Protein AF-A0A356W4L5-F1 (afdb_monomer_lite)

InterPro domains:
  IPR029062 Class I glutamine amidotransferase-like [G3DSA:3.40.50.880] (1-57)

Organism: NCBI:txid1280948

Foldseek 3Di:
DAAAEDEPVCLVVCVVVVCNVVDDPSYHYDHDPCVVVVNVVVCVVVHDCVCVVVVPPPD

Sequence (59 aa):
CKFIGYVDTAGPLMEKAGIWDDKDEGCIVLSKAGDASDFVKSLAKLRHWNREPMVDLDG

Structure (mmCIF, N/CA/C/O backbone):
data_AF-A0A356W4L5-F1
#
_entry.id   AF-A0A356W4L5-F1
#
loop_
_atom_site.group_PDB
_atom_site.id
_atom_site.type_symbol
_atom_site.label_atom_id
_atom_site.label_alt_id
_atom_site.label_comp_id
_atom_site.label_asym_id
_atom_site.label_entity_id
_atom_site.label_seq_id
_atom_site.pdbx_PDB_ins_code
_atom_site.Cartn_x
_atom_site.Cartn_y
_atom_site.Cartn_z
_atom_site.occupancy
_atom_site.B_iso_or_equiv
_atom_site.auth_seq_id
_atom_site.auth_comp_id
_atom_site.auth_asym_id
_atom_site.auth_atom_id
_atom_site.pdbx_PDB_model_num
ATOM 1 N N . CYS A 1 1 ? 8.108 4.424 -5.772 1.00 92.19 1 CYS A N 1
ATOM 2 C CA . CYS A 1 1 ? 8.369 4.079 -4.351 1.00 92.19 1 CYS A CA 1
ATOM 3 C C . CYS A 1 1 ? 7.215 4.429 -3.381 1.00 92.19 1 CYS A C 1
ATOM 5 O O . CYS A 1 1 ? 7.480 4.874 -2.270 1.00 92.19 1 CYS A O 1
ATOM 7 N N . LYS A 1 2 ? 5.929 4.253 -3.739 1.00 93.81 2 LYS A N 1
ATOM 8 C CA . LYS A 1 2 ? 4.791 4.453 -2.803 1.00 93.81 2 LYS A CA 1
ATOM 9 C C . LYS A 1 2 ? 4.414 3.125 -2.131 1.00 93.81 2 LYS A C 1
ATOM 11 O O . LYS A 1 2 ? 4.682 2.080 -2.720 1.00 93.81 2 LYS A O 1
ATOM 16 N N . PHE A 1 3 ? 3.772 3.182 -0.964 1.00 97.62 3 PHE A N 1
ATOM 17 C CA . PHE A 1 3 ? 3.022 2.050 -0.404 1.00 97.62 3 PHE A CA 1
ATOM 18 C C . PHE A 1 3 ? 1.658 1.928 -1.099 1.00 97.62 3 PHE A C 1
ATOM 20 O O . PHE A 1 3 ? 1.087 2.940 -1.513 1.00 97.62 3 PHE A O 1
ATOM 27 N N . ILE A 1 4 ? 1.139 0.708 -1.221 1.00 97.31 4 ILE A N 1
ATOM 28 C CA . ILE A 1 4 ? -0.157 0.395 -1.835 1.00 97.31 4 ILE A CA 1
ATOM 29 C C . ILE A 1 4 ? -0.943 -0.466 -0.849 1.00 97.31 4 ILE A C 1
ATOM 31 O O . ILE A 1 4 ? -0.548 -1.590 -0.564 1.00 97.31 4 ILE A O 1
ATOM 35 N N . GLY A 1 5 ? -2.049 0.064 -0.331 1.00 97.69 5 GLY A N 1
ATOM 36 C CA . GLY A 1 5 ? -3.037 -0.716 0.411 1.00 97.69 5 GLY A CA 1
ATOM 37 C C . GLY A 1 5 ? -4.086 -1.256 -0.557 1.00 97.69 5 GLY A C 1
ATOM 38 O O . GLY A 1 5 ? -4.588 -0.486 -1.379 1.00 97.69 5 GLY A O 1
ATOM 39 N N . TYR A 1 6 ? -4.416 -2.544 -0.488 1.00 97.81 6 TYR A N 1
ATOM 40 C CA . TYR A 1 6 ? -5.402 -3.162 -1.379 1.00 97.81 6 TYR A CA 1
ATOM 41 C C . TYR A 1 6 ? -6.291 -4.167 -0.648 1.00 97.81 6 TYR A C 1
ATOM 43 O O . TYR A 1 6 ? -5.902 -4.734 0.364 1.00 97.81 6 TYR A O 1
ATOM 51 N N . VAL A 1 7 ? -7.489 -4.396 -1.176 1.00 97.56 7 VAL A N 1
ATOM 52 C CA . VAL A 1 7 ? -8.383 -5.489 -0.765 1.00 97.56 7 VAL A CA 1
ATOM 53 C C . VAL A 1 7 ? -8.316 -6.599 -1.815 1.00 97.56 7 VAL A C 1
ATOM 55 O O . VAL A 1 7 ? -8.054 -6.303 -2.981 1.00 97.56 7 VAL A O 1
ATOM 58 N N . ASP A 1 8 ? -8.601 -7.852 -1.456 1.00 95.25 8 ASP A N 1
ATOM 59 C CA . ASP A 1 8 ? -8.507 -8.990 -2.394 1.00 95.25 8 ASP A CA 1
ATOM 60 C C . ASP A 1 8 ? -9.353 -8.801 -3.661 1.00 95.25 8 ASP A C 1
ATOM 62 O O . ASP A 1 8 ? -8.945 -9.163 -4.764 1.00 95.25 8 ASP A O 1
ATOM 66 N N . THR A 1 9 ? -10.512 -8.150 -3.538 1.00 97.38 9 THR A N 1
ATOM 67 C CA . THR A 1 9 ? -11.402 -7.864 -4.674 1.00 97.38 9 THR A CA 1
ATOM 68 C C . THR A 1 9 ? -10.824 -6.854 -5.671 1.00 97.38 9 THR A C 1
ATOM 70 O O . THR A 1 9 ? -11.347 -6.730 -6.777 1.00 97.38 9 THR A O 1
ATOM 73 N N . ALA A 1 10 ? -9.730 -6.164 -5.331 1.00 97.56 10 ALA A N 1
ATOM 74 C CA . ALA A 1 10 ? -8.978 -5.317 -6.252 1.00 97.56 10 ALA A CA 1
ATOM 75 C C . ALA A 1 10 ? -8.004 -6.112 -7.145 1.00 97.56 10 ALA A C 1
ATOM 77 O O . ALA A 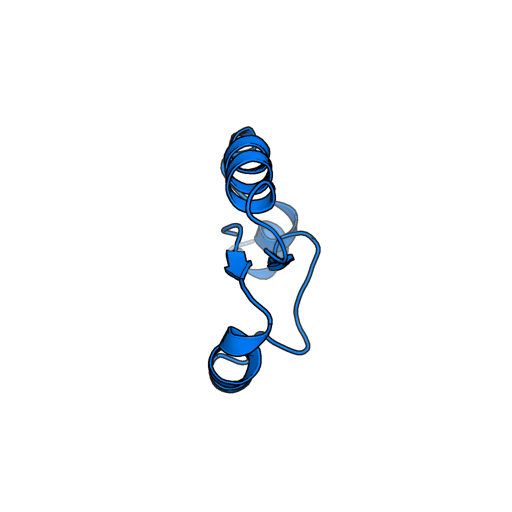1 10 ? -7.391 -5.517 -8.032 1.00 97.56 10 ALA A O 1
ATOM 78 N N . GLY A 1 11 ? -7.877 -7.433 -6.954 1.00 96.50 11 GLY A N 1
ATOM 79 C CA . GLY A 1 11 ? -6.994 -8.313 -7.730 1.00 96.50 11 GLY A CA 1
ATOM 80 C C . GLY A 1 11 ? -7.041 -8.073 -9.245 1.00 96.50 11 GLY A C 1
ATOM 81 O O . GLY A 1 11 ? -6.000 -7.751 -9.816 1.00 96.50 11 GLY A O 1
ATOM 82 N N . PRO A 1 12 ? -8.222 -8.069 -9.900 1.00 98.00 12 PRO A N 1
ATOM 83 C CA . PRO A 1 12 ? -8.313 -7.828 -11.343 1.00 98.00 12 PRO A CA 1
ATOM 84 C C . PRO A 1 12 ? -7.744 -6.472 -11.795 1.00 98.00 12 PRO A C 1
ATOM 86 O O . PRO A 1 12 ? -7.181 -6.360 -12.883 1.00 98.00 12 PRO A O 1
ATOM 89 N N . LEU A 1 13 ? -7.861 -5.426 -10.968 1.00 98.00 13 LEU A N 1
ATOM 90 C CA . LEU A 1 13 ? -7.265 -4.118 -11.257 1.00 98.00 13 LEU A CA 1
ATOM 91 C C . LEU A 1 13 ? -5.736 -4.186 -11.165 1.00 98.00 13 LEU A C 1
ATOM 93 O O . LEU A 1 13 ? -5.041 -3.636 -12.017 1.00 98.00 13 LEU A O 1
ATOM 97 N N . MET A 1 14 ? -5.218 -4.868 -10.145 1.00 97.69 14 MET A N 1
ATOM 98 C CA . MET A 1 14 ? -3.781 -5.041 -9.928 1.00 97.69 14 MET A CA 1
ATOM 99 C C . MET A 1 14 ? -3.131 -5.906 -11.013 1.00 97.69 14 MET A C 1
ATOM 101 O O . MET A 1 14 ? -2.034 -5.585 -11.465 1.00 97.69 14 MET A O 1
ATOM 105 N N . GLU A 1 15 ? -3.819 -6.952 -11.475 1.00 97.81 15 GLU A N 1
ATOM 106 C CA . GLU A 1 15 ? -3.396 -7.774 -12.615 1.00 97.81 15 GLU A CA 1
ATOM 107 C C . GLU A 1 15 ? -3.288 -6.926 -13.885 1.00 97.81 15 GLU A C 1
ATOM 109 O O . GLU A 1 15 ? -2.263 -6.942 -14.561 1.00 97.81 15 GLU A O 1
ATOM 114 N N . LYS A 1 16 ? -4.312 -6.116 -14.191 1.00 97.88 16 LYS A N 1
ATOM 115 C CA . LYS A 1 16 ? -4.288 -5.218 -15.358 1.00 97.88 16 LYS A CA 1
ATOM 116 C C . 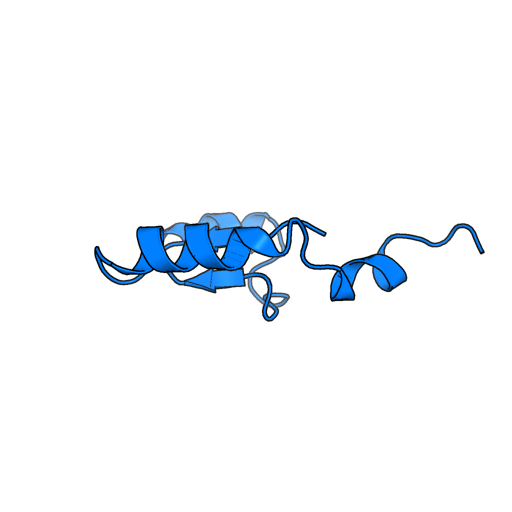LYS A 1 16 ? -3.230 -4.125 -15.259 1.00 97.88 16 LYS A C 1
ATOM 118 O O . LYS A 1 16 ? -2.710 -3.706 -16.288 1.00 97.88 16 LYS A O 1
ATOM 123 N N . ALA A 1 17 ? -2.912 -3.681 -14.049 1.00 96.00 17 ALA A N 1
ATOM 124 C CA . ALA A 1 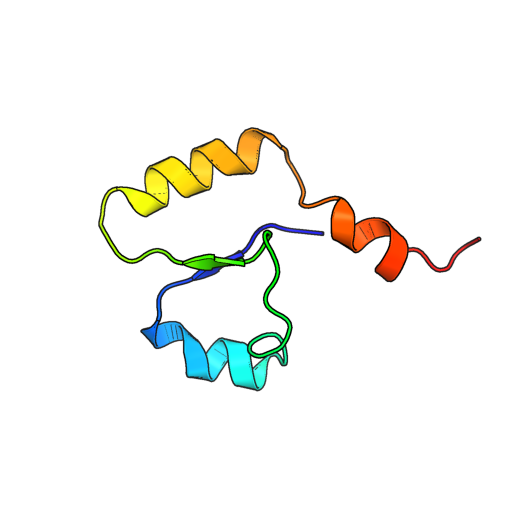17 ? -1.820 -2.751 -13.797 1.00 96.00 17 ALA A CA 1
ATOM 125 C C . ALA A 1 17 ? -0.431 -3.420 -13.843 1.00 96.00 17 ALA A C 1
ATOM 127 O O . ALA A 1 17 ? 0.567 -2.713 -13.731 1.00 96.00 17 ALA A O 1
ATOM 128 N N . GLY A 1 18 ? -0.355 -4.749 -13.996 1.00 95.25 18 GLY A N 1
ATOM 129 C CA . GLY A 1 18 ? 0.901 -5.498 -14.049 1.00 95.25 18 GLY A CA 1
ATOM 130 C C . GLY A 1 18 ? 1.624 -5.609 -12.707 1.00 95.25 18 GLY A C 1
ATOM 131 O O . GLY A 1 18 ? 2.797 -5.936 -12.690 1.00 95.25 18 GLY A O 1
ATOM 132 N N . ILE A 1 19 ? 0.953 -5.330 -11.585 1.00 94.50 19 ILE A N 1
ATOM 133 C CA . ILE A 1 19 ? 1.579 -5.323 -10.250 1.00 94.50 19 ILE A CA 1
ATOM 134 C C . ILE A 1 19 ? 1.196 -6.535 -9.399 1.00 94.50 19 ILE A C 1
ATOM 136 O O . ILE A 1 19 ? 1.603 -6.618 -8.244 1.00 94.50 19 ILE A O 1
ATOM 140 N N . TRP A 1 20 ? 0.336 -7.427 -9.906 1.00 95.25 20 TRP A N 1
ATOM 141 C CA . TRP A 1 20 ? -0.186 -8.535 -9.108 1.00 95.25 20 TRP A CA 1
ATOM 142 C C . TRP A 1 20 ? 0.898 -9.552 -8.754 1.00 95.25 20 TRP A C 1
ATOM 144 O O . TRP A 1 20 ? 1.041 -9.886 -7.581 1.00 95.25 20 TRP A O 1
ATOM 154 N N . ASP A 1 21 ? 1.681 -10.012 -9.720 1.00 95.31 21 ASP A N 1
ATOM 155 C CA . ASP A 1 21 ? 2.754 -10.972 -9.441 1.00 95.31 21 ASP A CA 1
ATOM 156 C C . ASP A 1 21 ? 4.008 -10.285 -8.866 1.00 95.31 21 ASP A C 1
ATOM 158 O O . ASP A 1 21 ? 4.768 -10.911 -8.134 1.00 95.31 21 ASP A O 1
ATOM 162 N N . ASP A 1 22 ? 4.139 -8.970 -9.073 1.00 92.81 22 ASP A N 1
ATOM 163 C CA . ASP A 1 22 ? 5.255 -8.131 -8.605 1.00 92.81 22 ASP A CA 1
ATOM 164 C C . ASP A 1 22 ? 4.987 -7.450 -7.244 1.00 92.81 22 ASP A C 1
ATOM 166 O O . ASP A 1 22 ? 5.615 -6.448 -6.886 1.00 92.81 22 ASP A O 1
ATOM 170 N N . LYS A 1 23 ? 4.018 -7.944 -6.461 1.00 94.94 23 LYS A N 1
ATOM 171 C CA . LYS A 1 23 ? 3.769 -7.421 -5.107 1.00 94.94 23 LYS A CA 1
ATOM 172 C C . LYS A 1 23 ? 4.994 -7.664 -4.214 1.00 94.94 23 LYS A C 1
ATOM 174 O O . LYS A 1 23 ? 5.449 -8.793 -4.079 1.00 94.94 23 LYS A O 1
ATOM 179 N N . ASP A 1 24 ? 5.441 -6.621 -3.521 1.00 95.19 24 ASP A N 1
ATOM 180 C CA . ASP A 1 24 ? 6.510 -6.674 -2.511 1.00 95.19 24 ASP A CA 1
ATOM 181 C C . ASP A 1 24 ? 5.995 -6.199 -1.135 1.00 95.19 24 ASP A C 1
ATOM 183 O O . ASP A 1 24 ? 4.790 -6.010 -0.938 1.00 95.19 24 ASP A O 1
ATOM 187 N N . GLU A 1 25 ? 6.889 -5.951 -0.171 1.00 95.44 25 GLU A N 1
ATOM 188 C CA . GLU A 1 25 ? 6.522 -5.499 1.180 1.00 95.44 25 GLU A CA 1
ATOM 189 C C . GLU A 1 25 ? 5.860 -4.106 1.212 1.00 95.44 25 GLU A C 1
ATOM 191 O O . GLU A 1 25 ? 5.322 -3.683 2.238 1.00 95.44 25 GLU A O 1
ATOM 196 N N . GLY A 1 26 ? 5.900 -3.364 0.105 1.00 95.88 26 GLY A N 1
ATOM 197 C CA . GLY A 1 26 ? 5.165 -2.124 -0.104 1.00 95.88 26 GLY A CA 1
ATOM 198 C C . GLY A 1 26 ? 3.695 -2.322 -0.496 1.00 95.88 26 GLY A C 1
ATOM 199 O O . GLY A 1 26 ? 2.948 -1.341 -0.473 1.00 95.88 26 GLY A O 1
ATOM 200 N N . CYS A 1 27 ? 3.269 -3.542 -0.845 1.00 97.25 27 CYS A N 1
ATOM 201 C CA . CYS A 1 27 ? 1.892 -3.907 -1.189 1.00 97.25 27 CYS A CA 1
ATOM 202 C C . CYS A 1 27 ? 1.211 -4.630 -0.012 1.00 97.25 27 CYS A C 1
ATOM 204 O O . CYS A 1 27 ? 1.445 -5.809 0.236 1.00 97.25 27 CYS A O 1
ATOM 206 N N . ILE A 1 28 ? 0.330 -3.932 0.705 1.00 97.44 28 ILE A N 1
ATOM 207 C CA . ILE A 1 28 ? -0.244 -4.375 1.981 1.00 97.44 28 ILE A CA 1
ATOM 208 C C . ILE A 1 28 ? -1.728 -4.712 1.797 1.00 97.44 28 ILE A C 1
ATOM 210 O O . ILE A 1 28 ? -2.509 -3.865 1.360 1.00 97.44 28 ILE A O 1
ATOM 214 N N . VAL A 1 29 ? -2.120 -5.939 2.150 1.00 97.56 29 VAL A N 1
ATOM 215 C CA . VAL A 1 29 ? -3.525 -6.365 2.096 1.00 97.56 29 VAL A CA 1
ATOM 216 C C . VAL A 1 29 ? -4.320 -5.776 3.267 1.00 97.56 29 VAL A C 1
ATOM 218 O O . VAL A 1 29 ? -3.837 -5.724 4.397 1.00 97.56 29 VAL A O 1
ATOM 221 N N . LEU A 1 30 ? -5.545 -5.336 2.995 1.00 98.25 30 LEU A N 1
ATOM 222 C CA . LEU A 1 30 ? -6.493 -4.760 3.943 1.00 98.25 30 LEU A CA 1
ATOM 223 C C . LEU A 1 30 ? -7.710 -5.690 4.023 1.00 98.25 30 LEU A C 1
ATOM 225 O O . LEU A 1 30 ? -8.658 -5.580 3.254 1.00 98.25 30 LEU A O 1
ATOM 229 N N . SER A 1 31 ? -7.664 -6.651 4.935 1.00 97.19 31 SER A N 1
ATOM 230 C CA . SER A 1 31 ? -8.635 -7.748 5.061 1.00 97.19 31 SER A CA 1
ATOM 231 C C . SER A 1 31 ? -9.710 -7.506 6.127 1.00 97.19 31 SER A C 1
ATOM 233 O O . SER A 1 31 ? -10.780 -8.113 6.091 1.00 97.19 31 SER A O 1
ATOM 235 N N . LYS A 1 32 ? -9.444 -6.614 7.087 1.00 96.88 32 LYS A N 1
ATOM 236 C CA . LYS A 1 32 ? -10.343 -6.290 8.205 1.00 96.88 32 LYS A CA 1
ATOM 237 C C . LYS A 1 32 ? -10.335 -4.797 8.520 1.00 96.88 32 LYS A C 1
ATOM 239 O O . LYS A 1 32 ? -9.408 -4.071 8.174 1.00 96.88 32 LYS A O 1
ATOM 244 N N . ALA A 1 33 ? -11.349 -4.348 9.259 1.00 92.81 33 ALA A N 1
ATOM 245 C CA . ALA A 1 33 ? -11.553 -2.936 9.596 1.00 92.81 33 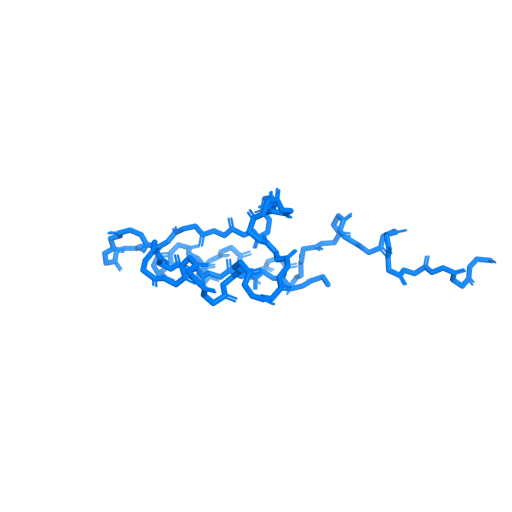ALA A CA 1
ATOM 246 C C . ALA A 1 33 ? -10.331 -2.246 10.246 1.00 92.81 33 ALA A C 1
ATOM 248 O O . ALA A 1 33 ? -10.110 -1.058 10.024 1.00 92.81 33 ALA A O 1
ATOM 249 N N . GLY A 1 34 ? -9.525 -2.978 11.025 1.00 95.81 34 GLY A N 1
ATOM 250 C CA . GLY A 1 34 ? -8.325 -2.436 11.678 1.00 95.81 34 GLY A CA 1
ATOM 251 C C . GLY A 1 34 ? -7.148 -2.169 10.734 1.00 95.81 34 GLY A C 1
ATOM 252 O O . GLY A 1 34 ? -6.329 -1.294 11.018 1.00 95.81 34 GLY A O 1
ATOM 253 N N . ASP A 1 35 ? -7.092 -2.852 9.590 1.00 97.88 35 ASP A N 1
ATOM 254 C CA . ASP A 1 35 ? -5.917 -2.835 8.713 1.00 97.88 35 ASP A CA 1
ATOM 255 C C . ASP A 1 35 ? -5.692 -1.457 8.090 1.00 97.88 35 ASP A C 1
ATOM 257 O O . ASP A 1 35 ? -4.554 -1.053 7.873 1.00 97.88 35 ASP A O 1
ATOM 261 N N . ALA A 1 36 ? -6.759 -0.682 7.869 1.00 96.62 36 ALA A N 1
ATOM 262 C CA . ALA A 1 36 ? -6.638 0.689 7.381 1.00 96.62 36 ALA A CA 1
ATOM 263 C C . ALA A 1 36 ? -5.849 1.582 8.358 1.00 96.62 36 ALA A C 1
ATOM 265 O O . ALA A 1 36 ? -5.021 2.386 7.930 1.00 96.62 36 ALA A O 1
ATOM 2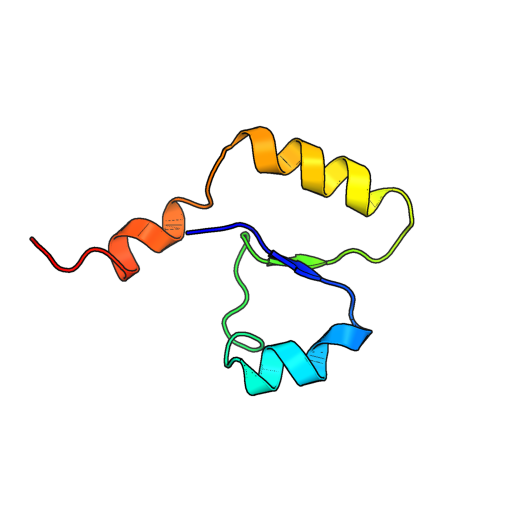66 N N . SER A 1 37 ? -6.061 1.426 9.671 1.00 97.75 37 SER A N 1
ATOM 267 C CA . SER A 1 37 ? -5.314 2.184 10.683 1.00 97.75 37 SER A CA 1
ATOM 268 C C . SER A 1 37 ? -3.843 1.773 10.704 1.00 97.75 37 SER A C 1
ATOM 270 O O . SER A 1 37 ? -2.959 2.631 10.735 1.00 97.75 37 SER A O 1
ATOM 272 N N . ASP A 1 38 ? -3.571 0.471 10.646 1.00 97.25 38 ASP A N 1
ATOM 273 C CA . ASP A 1 38 ? -2.205 -0.052 10.663 1.00 97.25 38 ASP A CA 1
ATOM 274 C C . ASP A 1 38 ? -1.442 0.289 9.375 1.00 97.25 38 ASP A C 1
ATOM 276 O O . ASP A 1 38 ? -0.265 0.656 9.427 1.00 97.25 38 ASP A O 1
ATOM 280 N N . PHE A 1 39 ? -2.130 0.302 8.231 1.00 97.62 39 PHE A N 1
ATOM 281 C CA . PHE A 1 39 ? -1.588 0.792 6.970 1.00 97.62 39 PHE A CA 1
ATOM 282 C C . PHE A 1 39 ? -1.171 2.259 7.077 1.00 97.62 39 PHE A C 1
ATOM 284 O O . PHE A 1 39 ? -0.025 2.579 6.771 1.00 97.62 39 PHE A O 1
ATOM 291 N N . VAL A 1 40 ? -2.037 3.142 7.588 1.00 97.25 40 VAL A N 1
ATOM 292 C CA . VAL A 1 40 ? -1.699 4.564 7.781 1.00 97.25 40 VAL A CA 1
ATOM 293 C C . VAL A 1 40 ? -0.493 4.734 8.709 1.00 97.25 40 VA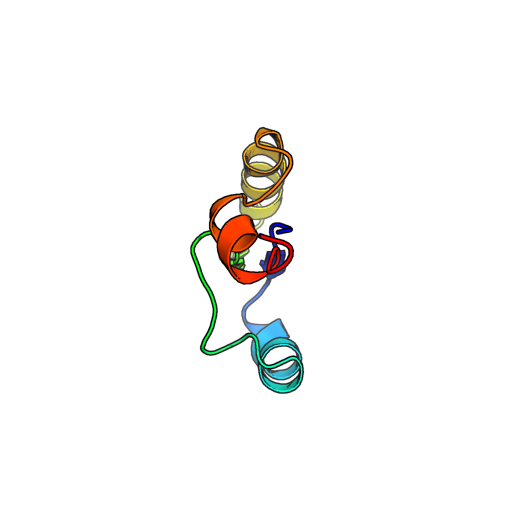L A C 1
ATOM 295 O O . VAL A 1 40 ? 0.380 5.550 8.419 1.00 97.25 40 VAL A O 1
ATOM 298 N N . LYS A 1 41 ? -0.369 3.932 9.775 1.00 96.62 41 LYS A N 1
ATOM 299 C CA . LYS A 1 41 ? 0.830 3.947 10.636 1.00 96.62 41 LYS A CA 1
ATOM 300 C C . LYS A 1 41 ? 2.094 3.561 9.864 1.00 96.62 41 LYS A C 1
ATOM 302 O O . LYS A 1 41 ? 3.137 4.180 10.065 1.00 96.62 41 LYS A O 1
ATOM 307 N N . SER A 1 42 ? 2.018 2.584 8.956 1.00 94.12 42 SER A N 1
ATOM 308 C CA . SER A 1 42 ? 3.165 2.200 8.118 1.00 94.12 42 SER A CA 1
ATOM 309 C C . SER A 1 42 ? 3.645 3.335 7.201 1.00 94.12 42 SER A C 1
ATOM 311 O O . SER A 1 42 ? 4.844 3.430 6.924 1.00 94.12 42 SER A O 1
ATOM 313 N N . LEU A 1 43 ? 2.746 4.255 6.815 1.00 97.06 43 LEU A N 1
ATOM 314 C CA . LEU A 1 43 ? 3.068 5.425 5.990 1.00 97.06 43 LEU A CA 1
ATOM 315 C C . LEU A 1 43 ? 3.950 6.455 6.710 1.00 97.06 43 LEU A C 1
ATOM 317 O O . LEU A 1 43 ? 4.485 7.339 6.046 1.00 97.06 43 LEU A O 1
ATOM 321 N N . ALA A 1 44 ? 4.178 6.335 8.025 1.00 96.12 44 ALA A N 1
ATOM 322 C CA . ALA A 1 44 ? 5.143 7.169 8.752 1.00 96.12 44 ALA A CA 1
ATOM 323 C C . ALA A 1 44 ? 6.573 7.063 8.181 1.00 96.12 44 ALA A C 1
ATOM 325 O O . ALA A 1 44 ? 7.380 7.972 8.346 1.00 96.12 44 ALA A O 1
ATOM 326 N N . LYS A 1 45 ? 6.870 5.983 7.443 1.00 94.75 45 LYS A N 1
ATOM 327 C CA . LYS A 1 45 ? 8.114 5.803 6.674 1.00 94.75 45 LYS A CA 1
ATOM 328 C C . LYS A 1 45 ? 8.190 6.680 5.411 1.00 94.75 45 LYS A C 1
ATOM 330 O O . LYS A 1 45 ? 9.215 6.684 4.734 1.00 94.75 45 LYS A O 1
ATOM 335 N N . LEU A 1 46 ? 7.116 7.408 5.086 1.00 95.38 46 LEU A N 1
ATOM 336 C CA . LEU A 1 46 ? 6.884 8.274 3.920 1.00 95.38 46 LEU A CA 1
ATOM 337 C C . LEU A 1 46 ? 6.848 7.547 2.567 1.00 95.38 46 LEU A C 1
ATOM 339 O O . LEU A 1 46 ? 5.931 7.765 1.774 1.00 95.38 46 LEU A O 1
ATOM 343 N N . ARG A 1 47 ? 7.829 6.688 2.282 1.00 95.31 47 ARG A N 1
ATOM 344 C CA . ARG A 1 47 ? 7.966 5.945 1.023 1.00 95.31 47 ARG A CA 1
ATOM 345 C C . ARG A 1 47 ? 8.484 4.531 1.268 1.00 95.31 47 ARG A C 1
ATOM 347 O O . ARG A 1 47 ? 9.064 4.232 2.307 1.00 95.31 47 ARG A O 1
ATOM 354 N N . HIS A 1 48 ? 8.280 3.666 0.280 1.00 94.81 48 HIS A N 1
ATOM 355 C CA . HIS A 1 48 ? 8.897 2.345 0.228 1.00 94.81 48 HIS A CA 1
ATOM 356 C C . HIS A 1 48 ? 10.186 2.444 -0.601 1.00 94.81 48 HIS A C 1
ATOM 358 O O . HIS A 1 48 ? 10.161 2.299 -1.826 1.00 94.81 48 HIS A O 1
ATOM 364 N N . TRP A 1 49 ? 11.283 2.790 0.074 1.00 92.69 49 TRP A N 1
ATOM 365 C CA . TRP A 1 49 ? 12.570 3.138 -0.540 1.00 92.69 49 TRP A CA 1
ATOM 366 C C . TRP A 1 49 ? 13.294 1.963 -1.206 1.00 92.69 49 TRP A C 1
ATOM 368 O O . TRP A 1 49 ? 14.083 2.197 -2.108 1.00 92.69 49 TRP A O 1
ATOM 378 N N . ASN A 1 50 ? 12.971 0.707 -0.877 1.00 91.88 50 ASN A N 1
ATOM 379 C CA . ASN A 1 50 ? 13.607 -0.457 -1.517 1.00 91.88 50 ASN A CA 1
ATOM 380 C C . ASN A 1 50 ? 13.388 -0.506 -3.044 1.00 91.88 50 ASN A C 1
ATOM 382 O O . ASN A 1 50 ? 14.175 -1.125 -3.749 1.00 91.88 50 ASN A O 1
ATOM 386 N N . ARG A 1 51 ? 12.349 0.170 -3.562 1.00 92.56 51 ARG A N 1
ATOM 387 C CA . ARG A 1 51 ? 12.090 0.322 -5.007 1.00 92.56 51 ARG A CA 1
ATOM 388 C C . ARG A 1 51 ? 12.926 1.421 -5.672 1.00 92.56 51 ARG A C 1
ATOM 390 O O . ARG A 1 51 ? 12.933 1.498 -6.892 1.00 92.56 51 ARG A O 1
ATOM 397 N N . GLU A 1 52 ? 13.562 2.310 -4.910 1.00 90.88 52 GLU A N 1
ATOM 398 C CA . GLU A 1 52 ? 14.286 3.467 -5.459 1.00 90.88 52 GLU A CA 1
ATOM 399 C C . GLU A 1 52 ? 15.450 3.062 -6.373 1.00 90.88 52 GLU A C 1
ATOM 401 O O . GLU A 1 52 ? 15.466 3.546 -7.503 1.00 90.88 52 GLU A O 1
ATOM 406 N N . PRO A 1 53 ? 16.315 2.091 -6.009 1.00 88.38 53 PRO A N 1
ATOM 407 C CA . PRO A 1 53 ? 17.395 1.645 -6.894 1.00 88.38 53 PRO A CA 1
ATOM 408 C C . PRO A 1 53 ? 16.921 1.000 -8.207 1.00 88.38 53 PRO A C 1
ATOM 410 O O . PRO A 1 53 ? 17.715 0.819 -9.119 1.00 88.38 53 PRO A O 1
ATOM 413 N N . MET A 1 54 ? 15.646 0.603 -8.302 1.00 80.94 54 MET A N 1
ATOM 414 C CA . MET A 1 54 ? 15.063 0.018 -9.520 1.00 80.94 54 MET A CA 1
ATOM 415 C C . MET A 1 54 ? 14.479 1.080 -10.464 1.00 80.94 54 MET A C 1
ATOM 417 O O . MET A 1 54 ? 14.107 0.761 -11.589 1.00 80.94 54 MET A O 1
ATOM 421 N N . VAL A 1 55 ? 14.318 2.315 -9.981 1.00 74.75 55 VAL A N 1
ATOM 422 C CA . VAL A 1 55 ? 13.656 3.419 -10.692 1.00 74.75 55 VAL A CA 1
ATOM 423 C C . VAL A 1 55 ? 14.650 4.519 -11.052 1.00 74.75 55 VAL A C 1
ATOM 425 O O . VAL A 1 55 ? 14.460 5.181 -12.068 1.00 74.75 55 VAL A O 1
ATOM 428 N N . ASP A 1 56 ? 15.691 4.708 -10.241 1.00 64.62 56 ASP A N 1
ATOM 429 C CA . ASP A 1 56 ? 16.762 5.659 -10.515 1.00 64.62 56 ASP A CA 1
ATOM 430 C C . ASP A 1 56 ? 17.879 4.986 -11.328 1.00 64.62 56 ASP A C 1
ATOM 432 O O . ASP A 1 56 ? 18.709 4.250 -10.793 1.00 64.62 56 ASP A O 1
ATOM 436 N N . LEU A 1 57 ? 17.834 5.187 -12.647 1.00 62.66 57 LEU A N 1
ATOM 437 C CA . LEU A 1 57 ? 18.841 4.718 -13.603 1.00 62.66 57 LEU A CA 1
ATOM 438 C C . LEU A 1 57 ? 19.869 5.810 -13.947 1.00 62.66 57 LEU A C 1
ATOM 440 O O . LEU A 1 57 ? 20.727 5.566 -14.792 1.00 62.66 57 LEU A O 1
ATOM 444 N N . ASP A 1 58 ? 19.806 6.985 -13.313 1.00 64.19 58 ASP A N 1
ATOM 445 C CA . ASP A 1 58 ? 20.603 8.161 -13.693 1.00 64.19 58 ASP A CA 1
ATOM 446 C C . ASP A 1 58 ? 22.001 8.188 -13.029 1.00 64.19 58 ASP A C 1
ATOM 448 O O . ASP A 1 58 ? 22.549 9.255 -12.738 1.00 64.19 58 ASP A O 1
ATOM 452 N N . GLY A 1 59 ? 22.586 7.007 -12.794 1.00 58.34 59 GLY A N 1
ATOM 453 C CA . GLY A 1 59 ? 23.980 6.843 -12.359 1.00 58.34 59 GLY A CA 1
ATOM 454 C C . GLY A 1 59 ? 25.001 7.117 -13.459 1.00 58.34 59 GLY A C 1
ATOM 455 O O . GLY A 1 59 ? 24.732 6.767 -14.630 1.00 58.34 59 GLY A O 1
#

Secondary structure (DSSP, 8-state):
---EEE-GGGHHHHHHTT-STT--TTEEE--STTHHHHHHHHGGG-S-GGGGGGT----

Radius of gyration: 12.81 Å; chains: 1; bounding box: 36×19×27 Å

pLDDT: mean 92.95, std 9.11, range [58.34, 98.25]